Protein AF-A0A1M3QZC8-F1 (afdb_monomer)

Nearest PDB structures (foldseek):
  1i6z-assembly1_A  TM=3.093E-01  e=5.638E+00  Mus musculus

Secondary structure (DSSP, 8-state):
--HHHHHHHHHHHHHHHHHHHHHHHHHHHHHHHHHHHHHHHS--HHHHHHHHHHHHHIIIIIHHHHHHHHHHHTT-S-HHHHHHHHHHH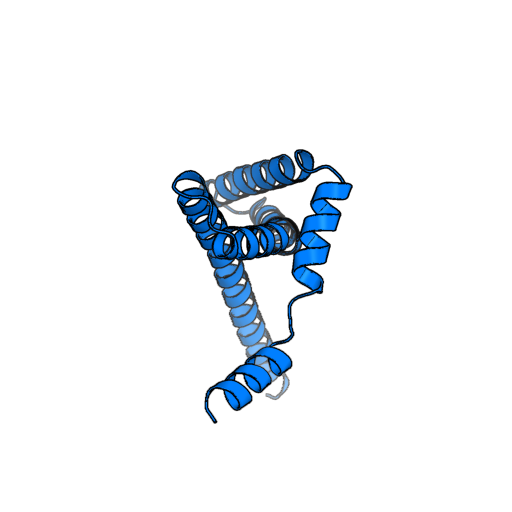HHHHHHHHHS-HHHHHHHHHHHHTSPPHHHHHHHHHHHT-

Foldseek 3Di:
DVVVVVVVVVVVVVVVVLVVLVVLLVVLVVLLVVLVVVCVVDPDPVSVLVNLQSLLCCLPVSLVVLVVVLVVCPPPPPPVVNVVSVVVNVVSVVVVVVDDPVRSVVSVCSNVPDDPPVVVVVVVVVVVD

Sequence (129 aa):
MNEDLALFQFERDFIIQSMVKEAQFEQWLKLTFFLNYELLKKRDTIYQGAFYIKLYELLTEGLKYAKSVLYHLDNSDNIKKREWYNILVNTLNGLLSELTEPEFNYIEYRVSHRPTPSLLVSLCCIILR

Solvent-accessible surface area (backbone atoms only — not comparable to full-atom values): 7040 Å² total; per-residue (Å²): 119,72,62,64,54,51,51,53,50,49,54,53,52,51,52,51,54,52,53,51,53,51,54,50,41,54,48,29,52,54,49,33,54,52,34,49,56,50,45,72,76,46,89,44,73,66,51,50,52,55,28,42,41,30,44,49,48,34,66,46,64,32,42,54,50,44,50,52,54,33,63,68,29,72,85,43,90,53,55,69,62,31,53,53,37,49,52,48,46,52,51,48,52,49,58,56,69,70,46,50,70,69,58,48,51,50,39,50,48,63,53,74,68,51,80,49,72,70,54,53,53,51,48,52,63,58,74,76,105

pLDDT: mean 84.74, std 13.01, range [44.94, 97.06]

Mean predicted aligned error: 8.64 Å

Radius of gyration: 19.2 Å; Cα contacts (8 Å, |Δi|>4): 61; chains: 1; bounding box: 43×42×49 Å

Structure (mmCIF, N/CA/C/O backbone):
data_AF-A0A1M3QZC8-F1
#
_entry.id   AF-A0A1M3QZC8-F1
#
loop_
_atom_site.group_PDB
_atom_site.id
_atom_site.type_symbol
_atom_site.label_atom_id
_atom_site.label_alt_id
_atom_site.label_comp_id
_atom_site.label_asym_id
_atom_site.label_entity_id
_atom_site.label_seq_id
_atom_site.pdbx_PDB_ins_code
_atom_site.Cartn_x
_atom_site.Cartn_y
_atom_site.Cartn_z
_atom_site.occupancy
_atom_site.B_iso_or_equiv
_atom_site.auth_seq_id
_atom_site.auth_comp_id
_atom_site.auth_asym_id
_atom_site.auth_atom_id
_atom_site.pdbx_PDB_model_num
ATOM 1 N N . MET A 1 1 ? 16.156 -23.747 -30.428 1.00 58.41 1 MET A N 1
ATOM 2 C CA . MET A 1 1 ? 14.820 -24.388 -30.498 1.00 58.41 1 MET A CA 1
ATOM 3 C C . MET A 1 1 ? 14.200 -24.680 -29.132 1.00 58.41 1 MET A C 1
ATOM 5 O O . MET A 1 1 ? 13.005 -24.469 -29.014 1.00 58.41 1 MET A O 1
ATOM 9 N N . ASN A 1 2 ? 14.946 -25.134 -28.109 1.00 66.19 2 ASN A N 1
ATOM 10 C CA . ASN A 1 2 ? 14.391 -25.313 -26.750 1.00 66.19 2 ASN A CA 1
ATOM 11 C C . ASN A 1 2 ? 14.550 -24.058 -25.860 1.00 66.19 2 ASN A C 1
ATOM 13 O O . ASN A 1 2 ? 13.689 -23.764 -25.040 1.00 66.19 2 ASN A O 1
ATOM 17 N N . GLU A 1 3 ? 15.620 -23.283 -26.062 1.00 69.81 3 GLU A N 1
ATOM 18 C CA . GLU A 1 3 ? 15.898 -22.051 -25.303 1.00 69.81 3 GLU A CA 1
ATOM 19 C C . GLU A 1 3 ? 14.969 -20.892 -25.695 1.00 69.81 3 GLU A C 1
ATOM 21 O O . GLU A 1 3 ? 14.473 -20.184 -24.824 1.00 69.81 3 GLU A O 1
ATOM 26 N N . ASP A 1 4 ? 14.640 -20.766 -26.984 1.00 75.56 4 ASP A N 1
ATOM 27 C CA . ASP A 1 4 ? 13.732 -19.726 -27.495 1.00 75.56 4 ASP A CA 1
ATOM 28 C C . ASP A 1 4 ? 12.306 -19.880 -26.935 1.00 75.56 4 ASP A C 1
ATOM 30 O O . ASP A 1 4 ? 11.627 -18.900 -26.629 1.00 75.56 4 ASP A O 1
ATOM 34 N N . LEU A 1 5 ? 11.857 -21.129 -26.749 1.00 78.94 5 LEU A N 1
ATOM 35 C CA . LEU A 1 5 ? 10.553 -21.442 -26.163 1.00 78.94 5 LEU A CA 1
ATOM 36 C C . LEU A 1 5 ? 10.526 -21.142 -24.656 1.00 78.94 5 LEU A C 1
ATOM 38 O O . LEU A 1 5 ? 9.520 -20.650 -24.146 1.00 78.94 5 LEU A O 1
ATOM 42 N N . ALA A 1 6 ? 11.627 -21.420 -23.951 1.00 82.06 6 ALA A N 1
ATOM 43 C CA . ALA A 1 6 ? 11.762 -21.143 -22.524 1.00 82.06 6 ALA A CA 1
ATOM 44 C C . 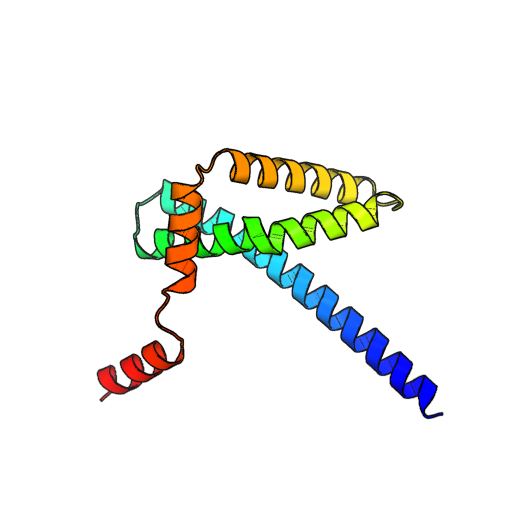ALA A 1 6 ? 11.811 -19.632 -22.237 1.00 82.06 6 ALA A C 1
ATOM 46 O O . ALA A 1 6 ? 11.144 -19.165 -21.314 1.00 82.06 6 ALA A O 1
ATOM 47 N N . LEU A 1 7 ? 12.534 -18.864 -23.060 1.00 82.88 7 LEU A N 1
ATOM 48 C CA . LEU A 1 7 ? 12.585 -17.404 -22.961 1.00 82.88 7 LEU A CA 1
ATOM 49 C C . LEU A 1 7 ? 11.201 -16.781 -23.186 1.00 82.88 7 LEU A C 1
ATOM 51 O O . LEU A 1 7 ? 10.749 -15.977 -22.377 1.00 82.88 7 LEU A O 1
ATOM 55 N N . PHE A 1 8 ? 10.486 -17.222 -24.223 1.00 83.69 8 PHE A N 1
ATOM 56 C CA . PHE A 1 8 ? 9.135 -16.738 -24.511 1.00 83.69 8 PHE A CA 1
ATOM 57 C C . PHE A 1 8 ? 8.136 -17.043 -23.380 1.00 83.69 8 PHE A C 1
ATOM 59 O O . PHE A 1 8 ? 7.298 -16.208 -23.032 1.00 83.69 8 PHE A O 1
ATOM 66 N N . GLN A 1 9 ? 8.216 -18.234 -22.776 1.00 83.88 9 GLN A N 1
ATOM 67 C CA . GLN A 1 9 ? 7.387 -18.579 -21.615 1.00 83.88 9 GLN A CA 1
ATOM 68 C C . GLN A 1 9 ? 7.707 -17.689 -20.412 1.00 83.88 9 GLN A C 1
ATOM 70 O O . GLN A 1 9 ? 6.783 -17.180 -19.779 1.00 83.88 9 GLN A O 1
ATOM 75 N N . PHE A 1 10 ? 8.991 -17.451 -20.139 1.00 87.56 10 PHE A N 1
ATOM 76 C CA . PHE A 1 10 ? 9.430 -16.572 -19.060 1.00 87.56 10 PHE A CA 1
ATOM 77 C C . PHE A 1 10 ? 8.925 -15.133 -19.239 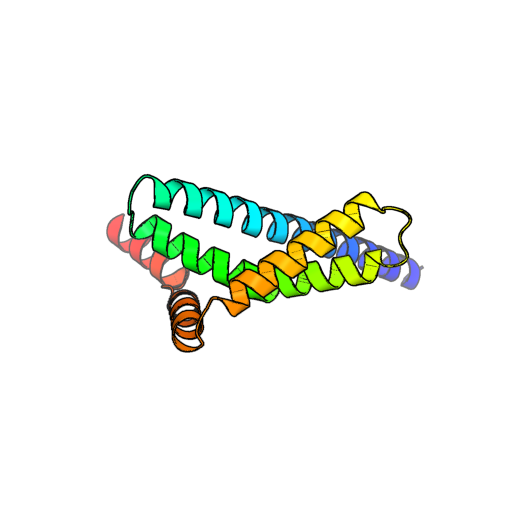1.00 87.56 10 PHE A C 1
ATOM 79 O O . PHE A 1 10 ? 8.354 -14.565 -18.309 1.00 87.56 10 PHE A O 1
ATOM 86 N N . GLU A 1 11 ? 9.080 -14.555 -20.432 1.00 84.62 11 GLU A N 1
ATOM 87 C CA . GLU A 1 11 ? 8.618 -13.195 -20.736 1.00 84.62 11 GLU A CA 1
ATOM 88 C C . GLU A 1 11 ? 7.107 -13.055 -20.544 1.00 84.62 11 GLU A C 1
ATOM 90 O O . GLU A 1 11 ? 6.634 -12.123 -19.888 1.00 84.62 11 GLU A O 1
ATOM 95 N N . ARG A 1 12 ? 6.335 -14.014 -21.065 1.00 87.31 12 ARG A N 1
ATOM 96 C CA . ARG A 1 12 ? 4.880 -14.028 -20.907 1.00 87.31 12 ARG A CA 1
ATOM 97 C C . ARG A 1 12 ? 4.482 -14.126 -19.436 1.00 87.31 12 ARG A C 1
ATOM 99 O O . ARG A 1 12 ? 3.616 -13.375 -18.988 1.00 87.31 12 ARG A O 1
ATOM 106 N N . ASP A 1 13 ? 5.093 -15.036 -18.686 1.00 87.12 13 ASP A N 1
ATOM 107 C CA . ASP A 1 13 ? 4.767 -15.241 -17.277 1.00 87.12 13 ASP A CA 1
ATOM 108 C C . ASP A 1 13 ? 5.129 -14.000 -16.444 1.00 87.12 13 ASP A C 1
ATOM 110 O O . ASP A 1 13 ? 4.357 -13.592 -15.573 1.00 87.12 13 ASP A O 1
ATOM 114 N N . PHE A 1 14 ? 6.239 -13.332 -16.766 1.00 84.88 14 PHE A N 1
ATOM 115 C CA . PHE A 1 14 ? 6.626 -12.059 -16.161 1.00 84.88 14 PHE A CA 1
ATOM 116 C C . PHE A 1 14 ? 5.612 -10.938 -16.442 1.00 84.88 14 PHE A C 1
ATOM 118 O O . PHE A 1 14 ? 5.227 -10.204 -15.523 1.00 84.88 14 PHE A O 1
ATOM 125 N N . ILE A 1 15 ? 5.135 -10.818 -17.686 1.00 82.69 15 ILE A N 1
ATOM 126 C CA . ILE A 1 15 ? 4.105 -9.838 -18.067 1.00 82.69 15 ILE A CA 1
ATOM 127 C C . ILE A 1 15 ? 2.813 -10.102 -17.289 1.00 82.69 15 ILE A C 1
ATOM 129 O O . ILE A 1 15 ? 2.277 -9.185 -16.666 1.00 82.69 15 ILE A O 1
ATOM 133 N N . ILE A 1 16 ? 2.343 -11.354 -17.261 1.00 84.69 16 ILE A N 1
ATOM 134 C CA . ILE A 1 16 ? 1.119 -11.735 -16.541 1.00 84.69 16 ILE A CA 1
ATOM 135 C C . ILE A 1 16 ? 1.250 -11.397 -15.053 1.00 84.69 16 ILE A C 1
ATOM 137 O O . ILE A 1 16 ? 0.360 -10.764 -14.486 1.00 84.69 16 ILE A O 1
ATOM 141 N N . GLN A 1 17 ? 2.365 -11.762 -14.417 1.00 84.81 17 GLN A N 1
ATOM 142 C CA . GLN A 1 17 ? 2.601 -11.444 -13.007 1.00 84.81 17 GLN A CA 1
ATOM 143 C C . GLN A 1 17 ? 2.604 -9.936 -12.744 1.00 84.81 17 GLN A C 1
ATOM 145 O O . GLN A 1 17 ? 2.062 -9.485 -11.734 1.00 84.81 17 GLN A O 1
ATOM 150 N N . SER A 1 18 ? 3.188 -9.151 -13.648 1.00 82.38 18 SER A N 1
ATOM 151 C CA . SER A 1 18 ? 3.228 -7.692 -13.531 1.00 82.38 18 SER A CA 1
ATOM 152 C C . SER A 1 18 ? 1.828 -7.082 -13.633 1.00 82.38 18 SER A C 1
ATOM 154 O O . SER A 1 18 ? 1.462 -6.262 -12.791 1.00 82.38 18 SER A O 1
ATOM 156 N N . MET A 1 19 ? 1.011 -7.550 -14.583 1.00 83.81 19 MET A N 1
ATOM 157 C CA . MET A 1 19 ? -0.386 -7.123 -14.731 1.00 83.81 19 MET A CA 1
ATOM 158 C C . MET A 1 19 ? -1.237 -7.494 -13.512 1.00 83.81 19 MET A C 1
ATOM 160 O O . MET A 1 19 ? -2.048 -6.693 -13.051 1.00 83.81 19 MET A O 1
ATOM 164 N N . VAL A 1 20 ? -1.044 -8.694 -12.956 1.00 89.31 20 VAL A N 1
ATOM 165 C CA . VAL A 1 20 ? -1.759 -9.137 -11.749 1.00 89.31 20 VAL A CA 1
ATOM 166 C C . VAL A 1 20 ? -1.405 -8.256 -10.551 1.00 89.31 20 VAL A C 1
ATOM 168 O O . VAL A 1 20 ? -2.304 -7.846 -9.819 1.00 89.31 20 VAL A O 1
ATOM 171 N N . LYS A 1 21 ? -0.121 -7.922 -10.365 1.00 86.88 21 LYS A N 1
ATOM 172 C CA . LYS A 1 21 ? 0.325 -7.024 -9.287 1.00 86.88 21 LYS A CA 1
ATOM 173 C C . LYS A 1 21 ? -0.263 -5.620 -9.428 1.00 86.88 21 LYS A C 1
ATOM 175 O O . LYS A 1 21 ? -0.721 -5.060 -8.436 1.00 86.88 21 LYS A O 1
ATOM 180 N N . GLU A 1 22 ? -0.294 -5.077 -10.645 1.00 89.62 22 GLU A N 1
ATOM 181 C CA . GLU A 1 22 ? -0.912 -3.774 -10.925 1.00 89.62 22 GLU A CA 1
ATOM 182 C C . GLU A 1 22 ? -2.411 -3.787 -10.593 1.00 89.62 22 GLU A C 1
ATOM 184 O O . GLU A 1 22 ? -2.883 -2.954 -9.818 1.00 89.62 22 GLU A O 1
ATOM 189 N N . ALA A 1 23 ? -3.147 -4.789 -11.081 1.00 90.94 23 ALA A N 1
ATOM 190 C CA . ALA A 1 23 ? -4.577 -4.931 -10.810 1.00 90.94 23 ALA A CA 1
ATOM 191 C C . ALA A 1 23 ? -4.878 -5.103 -9.311 1.00 90.94 23 ALA A C 1
ATOM 193 O O . ALA A 1 23 ? -5.820 -4.503 -8.788 1.00 90.94 23 ALA A O 1
ATOM 194 N N . GLN A 1 24 ? -4.066 -5.893 -8.605 1.00 90.69 24 GLN A N 1
ATOM 195 C CA . GLN A 1 24 ? -4.196 -6.096 -7.165 1.00 90.69 24 GLN A CA 1
ATOM 196 C C . GLN A 1 24 ? -3.965 -4.792 -6.391 1.00 90.69 24 GLN A C 1
ATOM 198 O O . GLN A 1 24 ? -4.755 -4.450 -5.508 1.00 90.69 24 GLN A O 1
ATOM 203 N N . PHE A 1 25 ? -2.930 -4.032 -6.754 1.00 91.75 25 PHE A N 1
ATOM 204 C CA . PHE A 1 25 ? -2.642 -2.734 -6.154 1.00 91.75 25 PHE A CA 1
ATOM 205 C C . PHE A 1 25 ? -3.781 -1.730 -6.365 1.00 91.75 25 PHE A C 1
ATOM 207 O O . PHE A 1 25 ? -4.241 -1.093 -5.412 1.00 91.75 25 PHE A O 1
ATOM 214 N N . GLU A 1 26 ? -4.293 -1.623 -7.592 1.00 91.88 26 GLU A N 1
ATOM 215 C CA . GLU A 1 26 ? -5.446 -0.770 -7.878 1.00 91.88 26 GLU A CA 1
ATOM 216 C C . GLU A 1 26 ? -6.678 -1.171 -7.065 1.00 91.88 26 GLU A C 1
ATOM 218 O O . GLU A 1 26 ? -7.423 -0.311 -6.588 1.00 91.88 26 GLU A O 1
ATOM 223 N N . GLN A 1 27 ? -6.910 -2.475 -6.905 1.00 92.94 27 GLN A N 1
ATOM 224 C CA . GLN A 1 27 ? -8.027 -2.979 -6.120 1.00 92.94 27 GLN A CA 1
ATOM 225 C C . GLN A 1 27 ? -7.884 -2.599 -4.643 1.00 92.94 27 GLN A C 1
ATOM 227 O O . GLN A 1 27 ? -8.869 -2.183 -4.030 1.00 92.94 27 GLN A O 1
ATOM 232 N N . TRP A 1 28 ? -6.680 -2.685 -4.071 1.00 93.44 28 TRP A N 1
ATOM 233 C CA . TRP A 1 28 ? -6.419 -2.241 -2.700 1.00 93.44 28 TRP A CA 1
ATOM 234 C C . TRP A 1 28 ? -6.705 -0.754 -2.507 1.00 93.44 28 TRP A C 1
ATOM 236 O O . TRP A 1 28 ? -7.391 -0.396 -1.547 1.00 93.44 28 TRP A O 1
ATOM 246 N N . LEU A 1 29 ? -6.266 0.099 -3.437 1.00 93.81 29 LEU A N 1
ATOM 247 C CA . LEU A 1 29 ? -6.567 1.533 -3.406 1.00 93.81 29 LEU A CA 1
ATOM 248 C C . LEU A 1 29 ? -8.075 1.789 -3.453 1.00 93.81 29 LEU A C 1
ATOM 250 O O . LEU A 1 29 ? -8.626 2.426 -2.554 1.00 93.81 29 LEU A O 1
ATOM 254 N N . LYS A 1 30 ? -8.754 1.254 -4.474 1.00 93.62 30 LYS A N 1
ATOM 255 C CA . LYS A 1 30 ? -10.196 1.455 -4.691 1.00 93.62 30 LYS A CA 1
ATOM 256 C C . LYS A 1 30 ? -11.013 0.996 -3.482 1.00 93.62 30 LYS A C 1
ATOM 258 O O . LYS A 1 30 ? -11.881 1.733 -3.018 1.00 93.62 30 LYS A O 1
ATOM 263 N N . LEU A 1 31 ? -10.717 -0.191 -2.947 1.00 93.50 31 LEU A N 1
ATOM 264 C CA . LEU A 1 31 ? -11.422 -0.730 -1.783 1.00 93.50 31 LEU A CA 1
ATOM 265 C C . LEU A 1 31 ? -11.151 0.081 -0.518 1.00 93.50 31 LEU A C 1
ATOM 267 O O . LEU A 1 31 ? -12.090 0.341 0.226 1.00 93.50 31 LEU A O 1
ATOM 271 N N . THR A 1 32 ? -9.910 0.512 -0.283 1.00 93.44 32 THR A N 1
ATOM 272 C CA . THR A 1 32 ? -9.575 1.341 0.887 1.00 93.44 32 THR A CA 1
ATOM 273 C C . THR A 1 32 ? -10.367 2.64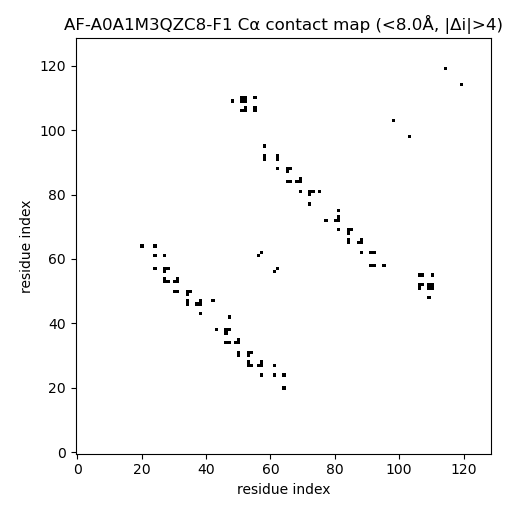7 0.871 1.00 93.44 32 THR A C 1
ATOM 275 O O . THR A 1 32 ? -10.996 2.990 1.872 1.00 93.44 32 THR A O 1
ATOM 278 N N . PHE A 1 33 ? -10.425 3.339 -0.273 1.00 91.38 33 PHE A N 1
ATOM 279 C CA . PHE A 1 33 ? -11.209 4.571 -0.403 1.00 91.38 33 PHE A CA 1
ATOM 280 C C . PHE A 1 33 ? -12.713 4.338 -0.258 1.00 91.38 33 PHE A C 1
ATOM 282 O O . PHE A 1 33 ? -13.378 5.086 0.459 1.00 91.38 33 PHE A O 1
ATOM 289 N N . PHE A 1 34 ? -13.245 3.299 -0.905 1.00 93.25 34 PHE A N 1
ATOM 290 C CA . PHE A 1 34 ? -14.660 2.950 -0.805 1.00 93.25 34 PHE A CA 1
ATOM 291 C C . PHE A 1 34 ? -15.066 2.648 0.642 1.00 93.25 34 PHE A C 1
ATOM 293 O O . PHE A 1 34 ? -16.026 3.221 1.151 1.00 93.25 34 PHE A O 1
ATOM 300 N N . LEU A 1 35 ? -14.304 1.795 1.328 1.00 93.31 35 LEU A N 1
ATOM 301 C CA . LEU A 1 35 ? -14.585 1.405 2.707 1.00 93.31 35 LEU A CA 1
ATOM 302 C C . LEU A 1 35 ? -14.458 2.593 3.664 1.00 93.31 35 LEU A C 1
ATOM 304 O O . LEU A 1 35 ? -15.314 2.757 4.529 1.00 93.31 35 LEU A O 1
ATOM 308 N N . ASN A 1 36 ? -13.452 3.454 3.480 1.00 91.31 36 ASN A N 1
ATOM 309 C CA . ASN A 1 36 ? -13.326 4.685 4.260 1.00 91.31 36 ASN A CA 1
ATOM 310 C C . ASN A 1 36 ? -14.559 5.586 4.094 1.00 91.31 36 ASN A C 1
ATOM 312 O O . ASN A 1 36 ? -15.126 6.061 5.074 1.00 91.31 36 ASN A O 1
ATOM 316 N N . TYR A 1 37 ? -15.006 5.786 2.853 1.00 92.62 37 TYR A N 1
ATOM 317 C CA . TYR A 1 37 ? -16.179 6.602 2.555 1.00 92.62 37 TYR A CA 1
ATOM 318 C C . TYR A 1 37 ? -17.461 6.044 3.189 1.00 92.62 37 TYR A C 1
ATOM 320 O O . TYR A 1 37 ? -18.232 6.797 3.783 1.00 92.62 37 TYR A O 1
ATOM 328 N N . GLU A 1 38 ? -17.679 4.730 3.120 1.00 91.75 38 GLU A N 1
ATOM 329 C CA . GLU A 1 38 ? -18.840 4.100 3.755 1.00 91.75 38 GLU A CA 1
ATOM 330 C C . GLU A 1 38 ? -18.780 4.185 5.290 1.00 91.75 38 GLU A C 1
ATOM 332 O O . GLU A 1 38 ? -19.793 4.478 5.929 1.00 91.75 38 GLU A O 1
ATOM 337 N N . LEU A 1 39 ? -17.592 4.039 5.887 1.00 91.75 39 LEU A N 1
ATOM 338 C CA . LEU A 1 39 ? -17.395 4.172 7.335 1.00 91.75 39 LEU A CA 1
ATOM 339 C C . LEU A 1 39 ? -17.627 5.594 7.857 1.00 91.75 39 LEU A C 1
ATOM 341 O O . LEU A 1 39 ? -18.081 5.755 8.993 1.00 91.75 39 LEU A O 1
ATOM 345 N N . LEU A 1 40 ? -17.361 6.617 7.037 1.00 91.06 40 LEU A N 1
ATOM 346 C CA . LEU A 1 40 ? -17.689 8.008 7.362 1.00 91.06 40 LEU A CA 1
ATOM 347 C C . LEU A 1 40 ? -19.203 8.248 7.419 1.00 91.06 40 LEU A C 1
ATOM 349 O O . LEU A 1 40 ? -19.660 9.061 8.219 1.00 91.06 40 LEU A O 1
ATOM 353 N N . LYS A 1 41 ? -19.991 7.542 6.597 1.00 90.12 41 LYS A N 1
ATOM 354 C CA . LYS A 1 41 ? -21.459 7.651 6.617 1.00 90.12 41 LYS A CA 1
ATOM 355 C C . LYS A 1 41 ? -22.069 6.926 7.805 1.00 90.12 41 LYS A C 1
ATOM 357 O O . LYS A 1 41 ? -22.984 7.436 8.447 1.00 90.12 41 LYS A O 1
ATOM 362 N N . LYS A 1 42 ? -21.614 5.697 8.049 1.00 87.56 42 LYS A N 1
ATOM 363 C CA . LYS A 1 42 ? -22.168 4.822 9.076 1.00 87.56 42 LYS A CA 1
ATOM 364 C C . LYS A 1 42 ? -21.073 3.922 9.619 1.00 87.56 42 LYS A C 1
ATOM 366 O O . LYS A 1 42 ? -20.396 3.222 8.873 1.00 87.56 42 LYS A O 1
ATOM 371 N N . ARG A 1 43 ? -20.963 3.869 10.947 1.00 78.94 43 ARG A N 1
ATOM 372 C CA . ARG A 1 43 ? -20.118 2.869 11.599 1.00 78.94 43 ARG A CA 1
ATOM 373 C C . ARG A 1 43 ? -20.724 1.483 11.395 1.00 78.94 43 ARG A C 1
ATOM 375 O O . ARG A 1 43 ? -21.799 1.192 11.914 1.00 78.94 43 ARG A O 1
ATOM 382 N N . ASP A 1 44 ? -20.004 0.653 10.655 1.00 88.69 44 ASP A N 1
ATOM 383 C CA . ASP A 1 44 ? -20.307 -0.753 10.424 1.00 88.69 44 ASP A CA 1
ATOM 384 C C . ASP A 1 44 ? -19.054 -1.581 10.740 1.00 88.69 44 ASP A C 1
ATOM 386 O O . ASP A 1 44 ? -17.969 -1.330 10.211 1.00 88.69 44 ASP A O 1
ATOM 390 N N . THR A 1 45 ? -19.182 -2.544 11.652 1.00 82.38 45 THR A N 1
ATOM 391 C CA . THR A 1 45 ? -18.047 -3.327 12.162 1.00 82.38 45 THR A CA 1
ATOM 392 C C . THR A 1 45 ? -17.470 -4.282 11.118 1.00 82.38 45 THR A C 1
ATOM 394 O O . THR A 1 45 ? -16.273 -4.581 11.164 1.00 82.38 45 THR A O 1
ATOM 397 N N . ILE A 1 46 ? -18.282 -4.728 10.155 1.00 83.12 46 ILE A N 1
ATOM 398 C CA . ILE A 1 46 ? -17.842 -5.570 9.039 1.00 83.12 46 ILE A CA 1
ATOM 399 C C . ILE A 1 46 ? -16.997 -4.722 8.092 1.00 83.12 46 ILE A C 1
ATOM 401 O O . ILE A 1 46 ? -15.879 -5.113 7.744 1.00 83.12 46 ILE A O 1
ATOM 405 N N . TYR A 1 47 ? -17.483 -3.533 7.730 1.00 86.19 47 TYR A N 1
ATOM 406 C CA . TYR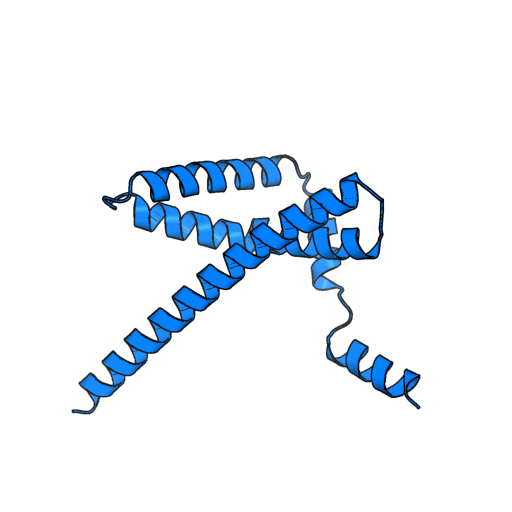 A 1 47 ? -16.736 -2.623 6.855 1.00 86.19 47 TYR A CA 1
ATOM 407 C C . TYR A 1 47 ? -15.457 -2.130 7.521 1.00 86.19 47 TYR A C 1
ATOM 409 O O . TYR A 1 47 ? -14.429 -2.022 6.859 1.00 86.19 47 TYR A O 1
ATOM 417 N N . GLN A 1 48 ? -15.479 -1.923 8.837 1.00 86.94 48 GLN A N 1
ATOM 418 C CA . GLN A 1 48 ? -14.296 -1.546 9.603 1.00 86.94 48 GLN A CA 1
ATOM 419 C C . GLN A 1 48 ? -13.238 -2.657 9.580 1.00 86.94 48 GLN A C 1
ATOM 421 O O . GLN A 1 48 ? -12.057 -2.387 9.374 1.00 86.94 48 GLN A O 1
ATOM 426 N N . GLY A 1 49 ? -13.655 -3.917 9.735 1.00 86.56 49 GLY A N 1
ATOM 427 C CA . GLY A 1 49 ? -12.756 -5.063 9.607 1.00 86.56 49 GLY A CA 1
ATOM 428 C C . GLY A 1 49 ? -12.132 -5.156 8.213 1.00 86.56 49 GLY A C 1
ATOM 429 O O . GLY A 1 49 ? -10.913 -5.279 8.091 1.00 86.56 49 GLY A O 1
ATOM 430 N N . ALA A 1 50 ? -12.951 -5.043 7.165 1.00 88.81 50 ALA A N 1
ATOM 431 C CA . ALA A 1 50 ? -12.476 -5.040 5.783 1.00 88.81 50 ALA A CA 1
ATOM 432 C C . ALA A 1 50 ? -11.545 -3.851 5.487 1.00 88.81 50 ALA A C 1
ATOM 434 O O . ALA A 1 50 ? -10.569 -4.005 4.755 1.00 88.81 50 ALA A O 1
ATOM 435 N N . PHE A 1 51 ? -11.818 -2.684 6.074 1.00 91.31 51 PHE A N 1
ATOM 436 C CA . PHE A 1 51 ? -11.008 -1.483 5.905 1.00 91.31 51 PHE A CA 1
ATOM 437 C C . PHE A 1 51 ? -9.605 -1.678 6.469 1.00 91.31 51 PHE A C 1
ATOM 439 O O . PHE A 1 51 ? -8.642 -1.498 5.733 1.00 91.31 51 PHE A O 1
ATOM 446 N N . TYR A 1 52 ? -9.477 -2.119 7.726 1.00 90.06 52 TYR A N 1
ATOM 447 C CA . TYR A 1 52 ? -8.164 -2.358 8.337 1.00 90.06 52 TYR A CA 1
ATOM 448 C C . TYR A 1 52 ? -7.336 -3.372 7.552 1.00 90.06 52 TYR A C 1
ATOM 450 O O . TYR A 1 52 ? -6.136 -3.192 7.369 1.00 90.06 52 TYR A O 1
ATOM 458 N N . ILE A 1 53 ? -7.994 -4.398 7.019 1.00 90.12 53 ILE A N 1
ATOM 459 C CA . ILE A 1 53 ? -7.372 -5.381 6.140 1.00 90.12 53 ILE A CA 1
ATOM 460 C C . ILE A 1 53 ? -6.782 -4.725 4.889 1.00 90.12 53 ILE A C 1
ATOM 462 O O . ILE A 1 53 ? -5.610 -4.929 4.577 1.00 90.12 53 ILE A O 1
ATOM 466 N N . LYS A 1 54 ? -7.596 -3.958 4.157 1.00 92.44 54 LYS A N 1
ATOM 467 C CA . LYS A 1 54 ? -7.165 -3.357 2.891 1.00 92.44 54 LYS A CA 1
ATOM 468 C C . LYS A 1 54 ? -6.146 -2.251 3.115 1.00 92.44 54 LYS A C 1
ATOM 470 O O . LYS A 1 54 ? -5.203 -2.152 2.338 1.00 92.44 54 LYS A O 1
ATOM 475 N N . LEU A 1 55 ? -6.277 -1.515 4.214 1.00 93.25 55 LEU A N 1
ATOM 476 C CA . LEU A 1 55 ? -5.302 -0.530 4.648 1.00 93.25 55 LEU A CA 1
ATOM 477 C C . LEU A 1 55 ? -3.947 -1.181 4.947 1.00 93.25 55 LEU A C 1
ATOM 479 O O . LEU A 1 55 ? -2.937 -0.700 4.451 1.00 93.25 55 LEU A O 1
ATOM 483 N N . TYR A 1 56 ? -3.910 -2.297 5.683 1.00 93.25 56 TYR A N 1
ATOM 484 C CA . TYR A 1 56 ? -2.662 -3.020 5.945 1.00 93.25 56 TYR A CA 1
ATOM 485 C C . TYR A 1 56 ? -2.000 -3.505 4.653 1.00 93.25 56 TYR A C 1
ATOM 487 O O . TYR A 1 56 ? -0.820 -3.247 4.431 1.00 93.25 56 TYR A O 1
ATOM 495 N N . GLU A 1 57 ? -2.763 -4.172 3.781 1.00 93.56 57 GLU A N 1
ATOM 496 C CA . GLU A 1 57 ? -2.275 -4.669 2.485 1.00 93.56 57 GLU A CA 1
ATOM 497 C C . GLU A 1 57 ? -1.725 -3.515 1.620 1.00 93.56 57 GLU A C 1
ATOM 499 O O . GLU A 1 57 ? -0.666 -3.643 1.003 1.00 93.56 57 GLU A O 1
ATOM 504 N N . LEU A 1 58 ? -2.395 -2.357 1.634 1.00 94.94 58 LEU A N 1
ATOM 505 C CA . LEU A 1 58 ? -1.975 -1.157 0.914 1.00 94.94 58 LEU A CA 1
ATOM 506 C C . LEU A 1 58 ? -0.710 -0.516 1.505 1.00 94.94 58 LEU A C 1
ATOM 508 O O . LEU A 1 58 ? 0.187 -0.150 0.749 1.00 94.94 58 LEU A O 1
ATOM 512 N N . LEU A 1 59 ? -0.620 -0.377 2.831 1.00 94.75 59 LEU A N 1
ATOM 513 C 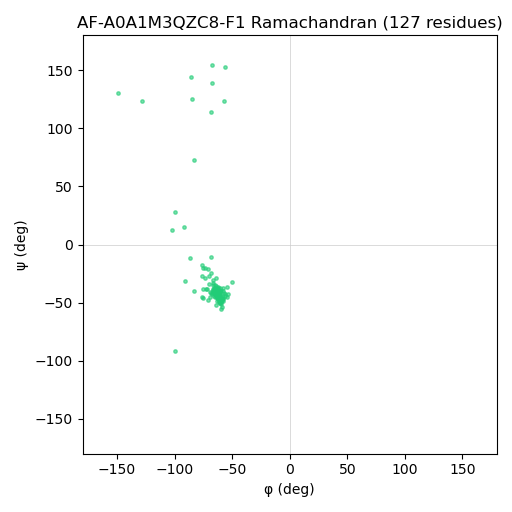CA . LEU A 1 59 ? 0.513 0.265 3.512 1.00 94.75 59 LEU A CA 1
ATOM 514 C C . LEU A 1 59 ? 1.766 -0.623 3.577 1.00 94.75 59 LEU A C 1
ATOM 516 O O . LEU A 1 59 ? 2.864 -0.111 3.786 1.00 94.75 59 LEU A O 1
ATOM 520 N N . THR A 1 60 ? 1.621 -1.933 3.372 1.00 93.75 60 THR A N 1
ATOM 521 C CA . THR A 1 60 ? 2.734 -2.890 3.336 1.00 93.75 60 THR A CA 1
ATOM 522 C C . THR A 1 60 ? 3.131 -3.220 1.897 1.00 93.75 60 THR A C 1
ATOM 524 O O . THR A 1 60 ? 3.953 -2.527 1.294 1.00 93.75 60 THR A O 1
ATOM 527 N N . GLU A 1 61 ? 2.549 -4.266 1.319 1.00 93.56 61 GLU A N 1
ATOM 528 C CA . GLU A 1 61 ? 2.889 -4.764 -0.014 1.00 93.56 61 GLU A CA 1
ATOM 529 C C . GLU A 1 61 ? 2.532 -3.760 -1.117 1.00 93.56 61 GLU A C 1
ATOM 531 O O . GLU A 1 61 ? 3.311 -3.567 -2.053 1.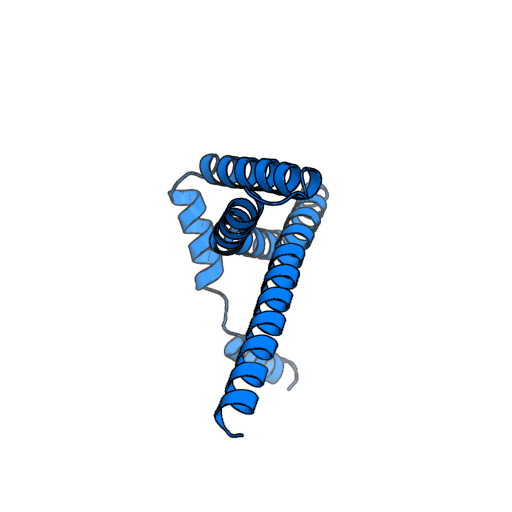00 93.56 61 GLU A O 1
ATOM 536 N N . GLY A 1 62 ? 1.411 -3.044 -0.981 1.00 93.44 62 GLY A N 1
ATOM 537 C CA . GLY A 1 62 ? 1.021 -1.997 -1.926 1.00 93.44 62 GLY A CA 1
ATOM 538 C C . GLY A 1 62 ? 2.029 -0.848 -1.990 1.00 93.44 62 GLY A C 1
ATOM 539 O O . GLY A 1 62 ? 2.426 -0.426 -3.076 1.00 93.44 62 GLY A O 1
ATOM 540 N N . LEU A 1 63 ? 2.508 -0.377 -0.840 1.00 95.38 63 LEU A N 1
ATOM 541 C CA . LEU A 1 63 ? 3.511 0.681 -0.758 1.00 95.38 63 LEU A CA 1
ATOM 542 C C . LEU A 1 63 ? 4.862 0.230 -1.324 1.00 95.38 63 LEU A C 1
ATOM 544 O O . LEU A 1 63 ? 5.514 1.002 -2.031 1.00 95.38 63 LEU A O 1
ATOM 548 N N . LYS A 1 64 ? 5.280 -1.018 -1.067 1.00 95.31 64 LYS A N 1
ATOM 549 C CA . LYS A 1 64 ? 6.486 -1.599 -1.687 1.00 95.31 64 LYS A CA 1
ATOM 550 C C . LYS A 1 64 ? 6.367 -1.621 -3.211 1.00 95.31 64 LYS A C 1
ATOM 552 O O . LYS A 1 64 ? 7.289 -1.182 -3.899 1.00 95.31 64 LYS A O 1
ATOM 557 N N . TYR A 1 65 ? 5.225 -2.072 -3.734 1.00 94.69 65 TYR A N 1
ATOM 558 C CA . TYR A 1 65 ? 4.948 -2.057 -5.169 1.00 94.69 65 TYR A CA 1
ATOM 559 C C . TYR A 1 65 ? 4.989 -0.631 -5.737 1.00 94.69 65 TYR A C 1
ATOM 561 O O . TYR A 1 65 ? 5.703 -0.383 -6.706 1.00 94.69 65 TYR A O 1
ATOM 569 N N . ALA A 1 66 ? 4.310 0.331 -5.105 1.00 94.94 66 ALA A N 1
ATOM 570 C CA . ALA A 1 66 ? 4.282 1.720 -5.563 1.00 94.94 66 ALA A CA 1
ATOM 571 C C . ALA A 1 66 ? 5.677 2.365 -5.598 1.00 94.94 66 ALA A C 1
ATOM 573 O O . ALA A 1 66 ? 6.008 3.056 -6.561 1.00 94.94 66 ALA A O 1
ATOM 574 N N . LYS A 1 67 ? 6.517 2.094 -4.588 1.00 96.06 67 LYS A N 1
ATOM 575 C CA . LYS A 1 67 ? 7.924 2.530 -4.555 1.00 96.06 67 LYS A CA 1
ATOM 576 C C . LYS A 1 67 ? 8.737 1.922 -5.699 1.00 96.06 67 LYS A C 1
ATOM 578 O O . LYS A 1 67 ? 9.505 2.634 -6.336 1.00 96.06 67 LYS A O 1
ATOM 583 N N . SER A 1 68 ? 8.545 0.634 -5.990 1.00 94.19 68 SER A N 1
ATOM 584 C CA . SER A 1 68 ? 9.202 -0.030 -7.123 1.00 94.19 68 SER A CA 1
ATOM 585 C C . SER A 1 68 ? 8.769 0.568 -8.462 1.00 94.19 68 SER A C 1
ATOM 587 O O . SER A 1 68 ? 9.623 0.862 -9.296 1.00 94.19 68 SER A O 1
ATOM 589 N N . VAL A 1 69 ? 7.472 0.821 -8.662 1.00 92.31 69 VAL A N 1
ATOM 590 C CA . VAL A 1 69 ? 6.985 1.469 -9.889 1.00 92.31 69 VAL A CA 1
ATOM 591 C C . VAL A 1 69 ? 7.563 2.875 -10.032 1.00 92.31 69 VAL A C 1
ATOM 593 O O . VAL A 1 69 ? 8.041 3.216 -11.109 1.00 92.31 69 VAL A O 1
ATOM 596 N N . LEU A 1 70 ? 7.577 3.670 -8.957 1.00 94.62 70 LEU A N 1
ATOM 597 C CA . LEU A 1 70 ? 8.171 5.007 -8.971 1.00 94.62 70 LEU A CA 1
ATOM 598 C C . LEU A 1 70 ? 9.655 4.966 -9.362 1.00 94.62 70 LEU A C 1
ATOM 600 O O . LEU A 1 70 ? 10.056 5.699 -10.259 1.00 94.62 70 LEU A O 1
ATOM 604 N N . TYR A 1 71 ? 10.429 4.052 -8.772 1.00 94.06 71 TYR A N 1
ATOM 605 C CA . TYR A 1 71 ? 11.841 3.845 -9.110 1.00 94.06 71 TYR A CA 1
ATOM 606 C C . TYR A 1 71 ? 12.049 3.537 -10.602 1.00 94.06 71 TYR A C 1
ATOM 608 O O . TYR A 1 71 ? 12.936 4.095 -11.243 1.00 94.06 71 TYR A O 1
ATOM 616 N N . HIS A 1 72 ? 11.200 2.694 -11.197 1.00 90.62 72 HIS A N 1
ATOM 617 C CA . HIS A 1 72 ? 11.271 2.407 -12.634 1.00 90.62 72 HIS A CA 1
ATOM 618 C C . HIS A 1 72 ? 10.821 3.583 -13.517 1.00 90.62 72 HIS A C 1
ATOM 620 O O . HIS A 1 72 ? 11.187 3.643 -14.691 1.00 90.62 72 HIS A O 1
ATOM 626 N N . LEU A 1 73 ? 10.049 4.525 -12.971 1.00 91.94 73 LEU A N 1
ATOM 627 C CA . LEU A 1 73 ? 9.594 5.726 -13.670 1.00 91.94 73 LEU A CA 1
ATOM 628 C C . LEU A 1 73 ? 10.584 6.897 -13.591 1.00 91.94 73 LEU A C 1
ATOM 630 O O . LEU A 1 73 ? 10.413 7.848 -14.356 1.00 91.94 73 LEU A O 1
ATOM 634 N N . ASP A 1 74 ? 11.615 6.850 -12.739 1.00 85.44 74 ASP A N 1
ATOM 635 C CA . ASP A 1 74 ? 12.578 7.955 -12.573 1.00 85.44 74 ASP A CA 1
ATOM 636 C C . ASP A 1 74 ? 13.226 8.372 -13.901 1.00 85.44 74 ASP A C 1
ATOM 638 O O . ASP A 1 74 ? 13.346 9.564 -14.180 1.00 85.44 74 ASP A O 1
ATOM 642 N N . ASN A 1 75 ? 13.503 7.404 -14.780 1.00 84.31 75 ASN A N 1
ATOM 643 C CA . ASN A 1 75 ? 14.064 7.635 -16.116 1.00 84.31 75 ASN A CA 1
ATOM 644 C C . ASN A 1 75 ? 13.024 7.548 -17.250 1.00 84.31 75 ASN A C 1
ATOM 646 O O . ASN A 1 75 ? 13.391 7.448 -18.417 1.00 84.31 75 ASN A O 1
ATOM 650 N N . SER A 1 76 ? 11.728 7.532 -16.929 1.00 86.88 76 SER A N 1
ATOM 651 C CA . SER A 1 76 ? 10.659 7.455 -17.927 1.00 86.88 76 SER A CA 1
ATOM 652 C C . SER A 1 76 ? 10.279 8.837 -18.461 1.00 86.88 76 SER A C 1
ATOM 654 O O . SER A 1 76 ? 10.174 9.808 -17.706 1.00 86.88 76 SER A O 1
ATOM 656 N N . ASP A 1 77 ? 9.945 8.894 -19.752 1.00 89.81 77 ASP A N 1
ATOM 657 C CA . ASP A 1 77 ? 9.345 10.071 -20.393 1.00 89.81 77 ASP A CA 1
ATOM 658 C C . ASP A 1 77 ? 7.908 10.346 -19.907 1.00 89.81 77 ASP A C 1
ATOM 660 O O . ASP A 1 77 ? 7.334 11.406 -20.168 1.00 89.81 77 ASP A O 1
ATOM 664 N N . ASN A 1 78 ? 7.296 9.412 -19.168 1.00 91.88 78 ASN A N 1
ATOM 665 C CA . ASN A 1 78 ? 5.946 9.569 -18.639 1.00 91.88 78 ASN A CA 1
ATOM 666 C C . ASN A 1 78 ? 5.932 10.373 -17.327 1.00 91.88 78 ASN A C 1
ATOM 668 O O . ASN A 1 78 ? 5.681 9.845 -16.239 1.00 91.88 78 ASN A O 1
ATOM 672 N N . ILE A 1 79 ? 6.165 11.682 -17.456 1.00 92.81 79 ILE A N 1
ATOM 673 C CA . ILE A 1 79 ? 6.226 12.641 -16.342 1.00 92.81 79 ILE A CA 1
ATOM 674 C C . ILE A 1 79 ? 4.958 12.577 -15.480 1.00 92.81 79 ILE A C 1
ATOM 676 O O . ILE A 1 79 ? 5.051 12.488 -14.259 1.00 92.81 79 ILE A O 1
ATOM 680 N N . LYS A 1 80 ? 3.773 12.536 -16.105 1.00 93.75 80 LYS A N 1
ATOM 681 C CA . LYS A 1 80 ? 2.486 12.502 -15.389 1.00 93.75 80 LYS A CA 1
ATOM 682 C C . LYS A 1 80 ? 2.343 11.260 -14.510 1.00 93.75 80 LYS A C 1
ATOM 684 O O . LYS A 1 80 ? 1.905 11.366 -13.367 1.00 93.75 80 LYS A O 1
ATOM 689 N N . LYS A 1 81 ? 2.707 10.077 -15.027 1.00 91.56 81 LYS A N 1
ATOM 690 C CA . LYS A 1 81 ? 2.642 8.831 -14.246 1.00 91.56 81 LYS A CA 1
ATOM 691 C C . LYS A 1 81 ? 3.644 8.872 -13.092 1.00 91.56 81 LYS A C 1
ATOM 693 O O . LYS A 1 81 ? 3.286 8.489 -11.981 1.00 91.56 81 LYS A O 1
ATOM 698 N N . ARG A 1 82 ? 4.856 9.390 -13.324 1.00 94.31 82 ARG A N 1
ATOM 699 C CA . ARG A 1 82 ? 5.868 9.573 -12.271 1.00 94.31 82 ARG A CA 1
ATOM 700 C C . ARG A 1 82 ? 5.376 10.502 -11.162 1.00 94.31 82 ARG A C 1
ATOM 702 O O . ARG A 1 82 ? 5.438 10.130 -9.996 1.00 94.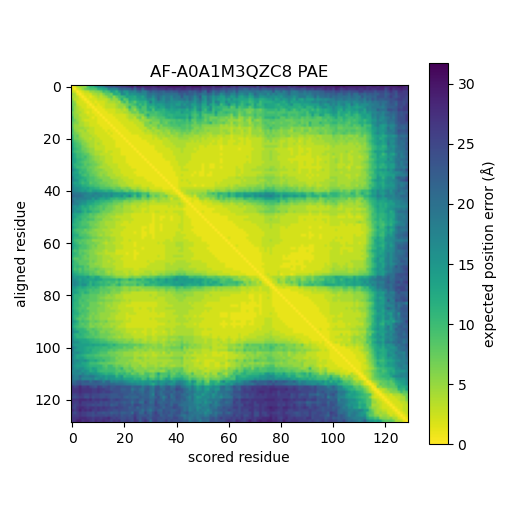31 82 ARG A O 1
ATOM 709 N N . GLU A 1 83 ? 4.853 11.677 -11.508 1.00 95.06 83 GLU A N 1
ATOM 710 C CA . GLU A 1 83 ? 4.311 12.639 -10.538 1.00 95.06 83 GLU A CA 1
ATOM 711 C C . GLU A 1 83 ? 3.177 12.034 -9.709 1.00 95.06 83 GLU A C 1
ATOM 713 O O . GLU A 1 83 ? 3.171 12.160 -8.485 1.00 95.06 83 GLU A O 1
ATOM 718 N N . TRP A 1 84 ? 2.258 11.317 -10.360 1.00 94.94 84 TRP A N 1
ATOM 719 C CA . TRP A 1 84 ? 1.166 10.635 -9.674 1.00 94.94 84 TRP A CA 1
ATOM 720 C C . TRP A 1 84 ? 1.676 9.597 -8.663 1.00 94.94 84 TRP A C 1
ATOM 722 O O . TRP A 1 84 ? 1.248 9.611 -7.508 1.00 94.94 84 TRP A O 1
ATOM 732 N N . TYR A 1 85 ? 2.634 8.745 -9.051 1.00 95.12 85 TYR A N 1
ATOM 733 C CA . TYR A 1 85 ? 3.233 7.765 -8.135 1.00 95.12 85 TYR A CA 1
ATOM 734 C C . TYR A 1 85 ? 4.042 8.424 -7.015 1.00 95.12 85 TYR A C 1
ATOM 736 O O . TYR A 1 85 ? 4.015 7.936 -5.888 1.00 95.12 85 TYR A O 1
ATOM 744 N N . ASN A 1 86 ? 4.722 9.539 -7.287 1.00 95.88 86 ASN A N 1
ATOM 745 C CA . ASN A 1 86 ? 5.446 10.289 -6.266 1.00 95.88 86 ASN A CA 1
ATOM 746 C C . ASN A 1 86 ? 4.492 10.837 -5.194 1.00 95.88 86 ASN A C 1
ATOM 748 O O . ASN A 1 86 ? 4.712 10.627 -4.002 1.00 95.88 86 ASN A O 1
ATOM 752 N N . ILE A 1 87 ? 3.393 11.478 -5.609 1.00 96.44 87 ILE A N 1
ATOM 753 C CA . ILE A 1 87 ? 2.348 11.948 -4.687 1.00 96.44 87 ILE A CA 1
ATOM 754 C C . ILE A 1 87 ? 1.804 10.768 -3.880 1.00 96.44 87 ILE A C 1
ATOM 756 O O . ILE A 1 87 ? 1.763 10.833 -2.654 1.00 96.44 87 ILE A O 1
ATOM 760 N N . LEU A 1 88 ? 1.458 9.669 -4.551 1.00 94.88 88 LEU A N 1
ATOM 761 C CA . LEU A 1 88 ? 0.889 8.490 -3.912 1.00 94.88 88 LEU A CA 1
ATOM 762 C C . LEU A 1 88 ? 1.817 7.87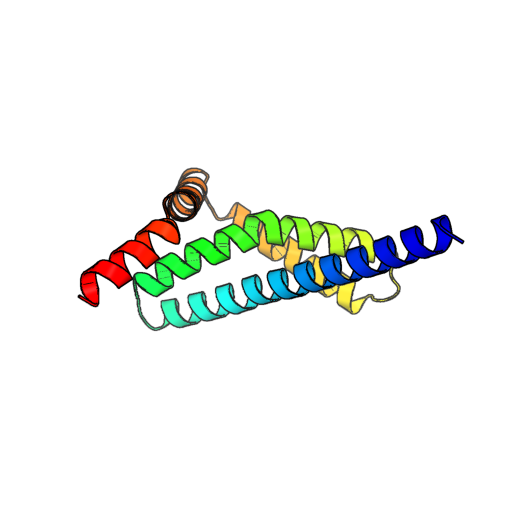5 -2.860 1.00 94.88 88 LEU A C 1
ATOM 764 O O . LEU A 1 88 ? 1.383 7.615 -1.741 1.00 94.88 88 LEU A O 1
ATOM 768 N N . VAL A 1 89 ? 3.092 7.658 -3.191 1.00 96.94 89 VAL A N 1
ATOM 769 C CA . VAL A 1 89 ? 4.084 7.107 -2.257 1.00 96.94 89 VAL A CA 1
ATOM 770 C C . VAL A 1 89 ? 4.239 8.017 -1.042 1.00 96.94 89 VAL A C 1
ATOM 772 O O . VAL A 1 89 ? 4.257 7.525 0.086 1.00 96.94 89 VAL A O 1
ATOM 775 N N . ASN A 1 90 ? 4.301 9.334 -1.244 1.00 97.06 90 ASN A N 1
ATOM 776 C CA . ASN A 1 90 ? 4.405 10.292 -0.145 1.00 97.06 90 ASN A CA 1
ATOM 777 C C . ASN A 1 90 ? 3.153 10.286 0.738 1.00 97.06 90 ASN A C 1
ATOM 779 O O . ASN A 1 90 ? 3.281 10.247 1.959 1.00 97.06 90 ASN A O 1
ATOM 783 N N . THR A 1 91 ? 1.956 10.238 0.150 1.00 95.12 91 THR A N 1
ATOM 784 C CA . THR A 1 91 ? 0.699 10.122 0.901 1.00 95.12 91 THR A CA 1
ATOM 785 C C . THR A 1 91 ? 0.640 8.830 1.713 1.00 95.12 91 THR A C 1
ATOM 787 O O . THR A 1 91 ? 0.298 8.871 2.889 1.00 95.12 91 THR A O 1
ATOM 790 N N . LEU A 1 92 ? 1.006 7.686 1.128 1.00 95.31 92 LEU A N 1
ATOM 791 C CA . LEU A 1 92 ? 0.999 6.401 1.834 1.00 95.31 92 LEU A CA 1
ATOM 792 C C . LEU A 1 92 ? 2.043 6.347 2.960 1.00 95.31 92 LEU A C 1
ATOM 794 O O . LEU A 1 92 ? 1.745 5.828 4.031 1.00 95.31 92 LEU A O 1
ATOM 798 N N . ASN A 1 93 ? 3.242 6.905 2.755 1.00 95.94 93 ASN A N 1
ATOM 799 C CA . ASN A 1 93 ? 4.224 7.053 3.837 1.00 95.94 93 ASN A CA 1
ATOM 800 C C . ASN A 1 93 ? 3.699 7.988 4.942 1.00 95.94 93 ASN A C 1
ATOM 802 O O . ASN A 1 93 ? 3.911 7.703 6.116 1.00 95.94 93 ASN A O 1
ATOM 806 N N . GLY A 1 94 ? 3.006 9.072 4.575 1.00 94.88 94 GLY A N 1
ATOM 807 C CA . GLY A 1 94 ? 2.360 9.985 5.520 1.00 94.88 94 GLY A CA 1
ATOM 808 C C . GLY A 1 94 ? 1.326 9.265 6.383 1.00 94.88 94 GLY A C 1
ATOM 809 O O . GLY A 1 94 ? 1.440 9.276 7.604 1.00 94.88 94 GLY A O 1
ATOM 810 N N . LEU A 1 95 ? 0.405 8.527 5.756 1.00 91.81 95 LEU A N 1
ATOM 811 C CA . LEU A 1 95 ? -0.579 7.695 6.459 1.00 91.81 95 LEU A CA 1
ATOM 812 C C . LEU A 1 95 ? 0.081 6.662 7.377 1.00 91.81 95 LEU A C 1
ATOM 814 O O . LEU A 1 95 ? -0.370 6.456 8.497 1.00 91.81 95 LEU A O 1
ATOM 818 N N . LEU A 1 96 ? 1.160 6.019 6.922 1.00 92.50 96 LEU A N 1
ATOM 819 C CA . LEU A 1 96 ? 1.901 5.071 7.750 1.00 92.50 96 LEU A CA 1
ATOM 820 C C . LEU A 1 96 ? 2.527 5.754 8.975 1.00 92.50 96 LEU A C 1
ATOM 822 O O . LEU A 1 96 ? 2.533 5.168 10.049 1.00 92.50 96 LEU A O 1
ATOM 826 N N . SER A 1 97 ? 3.027 6.983 8.827 1.00 92.31 97 SER A N 1
ATOM 827 C CA . SER A 1 97 ? 3.627 7.749 9.929 1.00 92.31 97 SER A CA 1
ATOM 828 C C . SER A 1 97 ? 2.617 8.292 10.942 1.00 92.31 97 SER A C 1
ATOM 830 O O . SER A 1 97 ? 2.997 8.602 12.068 1.00 92.31 97 SER A O 1
ATOM 832 N N . GLU A 1 98 ? 1.341 8.398 10.562 1.00 92.56 98 GLU A N 1
ATOM 833 C CA . GLU A 1 98 ? 0.253 8.767 11.475 1.00 92.56 98 GLU A CA 1
ATOM 834 C C . GLU A 1 98 ? -0.140 7.614 12.410 1.00 92.56 98 GLU A C 1
ATOM 836 O O . GLU A 1 98 ? -0.736 7.857 13.458 1.00 92.56 98 GLU A O 1
ATOM 841 N N . LEU A 1 99 ? 0.199 6.370 12.054 1.00 89.44 99 LEU A N 1
ATOM 842 C CA . LEU A 1 99 ? -0.083 5.197 12.872 1.00 89.44 99 LEU A CA 1
ATOM 843 C C . LEU A 1 99 ? 1.016 4.998 13.913 1.00 89.44 99 LEU A C 1
ATOM 845 O O . LEU A 1 99 ? 2.195 4.843 13.588 1.00 89.44 99 LEU A O 1
ATOM 849 N N . THR A 1 100 ? 0.622 4.924 15.180 1.00 89.62 100 THR A N 1
ATOM 850 C CA . THR A 1 100 ? 1.526 4.465 16.234 1.00 89.62 100 THR A CA 1
ATOM 851 C C . THR A 1 100 ? 1.843 2.977 16.054 1.00 89.62 100 THR A C 1
ATOM 853 O O . THR A 1 100 ? 1.053 2.210 15.499 1.00 89.62 100 THR A O 1
ATOM 856 N N . GLU A 1 101 ? 2.992 2.534 16.565 1.00 87.88 101 GLU A N 1
ATOM 857 C CA . GLU A 1 101 ? 3.386 1.119 16.518 1.00 87.88 101 GLU A CA 1
ATOM 858 C C . GLU A 1 101 ? 2.308 0.173 17.102 1.00 87.88 101 GLU A C 1
ATOM 860 O O . GLU A 1 101 ? 1.987 -0.824 16.453 1.00 87.88 101 GLU A O 1
ATOM 865 N N . PRO A 1 102 ? 1.648 0.474 18.244 1.00 88.62 102 PRO A N 1
ATOM 866 C CA . PRO A 1 102 ? 0.542 -0.348 18.738 1.00 88.62 102 PRO A CA 1
ATOM 867 C C . PRO A 1 102 ? -0.669 -0.403 17.799 1.00 88.62 102 PRO A C 1
ATOM 869 O O . PRO A 1 102 ? -1.290 -1.458 17.671 1.00 88.62 102 PRO A O 1
ATOM 872 N N . GLU A 1 103 ? -1.019 0.704 17.140 1.00 86.00 103 GLU A N 1
ATOM 873 C CA . GLU A 1 103 ? -2.129 0.741 16.178 1.00 86.00 103 GLU A CA 1
ATOM 874 C C . GLU A 1 103 ? -1.807 -0.090 14.940 1.00 86.00 103 GLU A C 1
ATOM 876 O O . GLU A 1 103 ? -2.644 -0.869 14.480 1.00 86.00 103 GLU A O 1
ATOM 881 N N . PHE A 1 104 ? -0.578 0.020 14.439 1.00 88.50 104 PHE A N 1
ATOM 882 C CA . PHE A 1 104 ? -0.117 -0.779 13.316 1.00 88.50 104 PHE A CA 1
ATOM 883 C C . PHE A 1 104 ? -0.113 -2.279 13.655 1.00 88.50 104 PHE A C 1
ATOM 885 O O . PHE A 1 104 ? -0.685 -3.080 12.912 1.00 88.50 104 PHE A O 1
ATOM 892 N N . ASN A 1 105 ? 0.414 -2.652 14.825 1.00 87.25 105 ASN A N 1
ATOM 893 C CA . ASN A 1 105 ? 0.413 -4.034 15.315 1.00 87.25 105 ASN A CA 1
ATOM 894 C C . ASN A 1 105 ? -1.011 -4.572 15.523 1.00 87.25 105 ASN A C 1
ATOM 896 O O . ASN A 1 105 ? -1.298 -5.733 15.234 1.00 87.25 105 ASN A O 1
ATOM 900 N N . TYR A 1 106 ? -1.937 -3.734 15.996 1.00 85.56 106 TYR A N 1
ATOM 901 C CA . TYR A 1 106 ? -3.344 -4.109 16.114 1.00 85.56 106 TYR A CA 1
ATOM 902 C C . TYR A 1 106 ? -3.971 -4.408 14.746 1.00 85.56 106 TYR A C 1
ATOM 904 O O . TYR A 1 106 ? -4.675 -5.409 14.582 1.00 85.56 106 TYR A O 1
ATOM 912 N N . ILE A 1 107 ? -3.710 -3.560 13.751 1.00 86.44 107 ILE A N 1
ATOM 913 C CA . ILE A 1 107 ? -4.186 -3.757 12.380 1.00 86.44 107 ILE A CA 1
ATOM 914 C C . ILE A 1 107 ? -3.615 -5.066 11.801 1.00 86.44 107 ILE A C 1
ATOM 916 O O . ILE A 1 107 ? -4.362 -5.871 11.238 1.00 86.44 107 ILE A O 1
ATOM 920 N N . GLU A 1 108 ? -2.322 -5.323 11.997 1.00 86.88 108 GLU A N 1
ATOM 921 C CA . GLU A 1 108 ? -1.655 -6.564 11.585 1.00 86.88 108 GLU A CA 1
ATOM 922 C C . GLU A 1 108 ? -2.248 -7.809 12.265 1.00 86.88 108 GLU A C 1
ATOM 924 O O . GLU A 1 108 ? -2.526 -8.825 11.617 1.00 86.88 108 GLU A O 1
ATOM 929 N N . TYR A 1 109 ? -2.514 -7.733 13.571 1.00 84.38 109 TYR A N 1
ATOM 930 C CA . TYR A 1 109 ? -3.165 -8.802 14.326 1.00 84.38 109 TYR A CA 1
ATOM 931 C C . TYR A 1 109 ? -4.525 -9.174 13.715 1.00 84.38 109 TYR A C 1
ATOM 933 O O . TYR A 1 109 ? -4.833 -10.351 13.509 1.00 84.38 109 TYR A O 1
ATOM 941 N N . ARG A 1 110 ? -5.333 -8.172 13.347 1.00 78.62 110 ARG A N 1
ATOM 942 C CA . ARG A 1 110 ? -6.646 -8.378 12.708 1.00 78.62 110 ARG A CA 1
ATOM 943 C C . ARG A 1 110 ? -6.539 -9.043 11.335 1.00 78.62 110 ARG A C 1
ATOM 945 O O . ARG A 1 110 ? -7.469 -9.737 10.922 1.00 78.62 110 ARG A O 1
ATOM 952 N N . VAL A 1 111 ? -5.429 -8.842 10.628 1.00 79.81 111 VAL A N 1
ATOM 953 C CA . VAL A 1 111 ? -5.148 -9.492 9.343 1.00 79.81 111 VAL A CA 1
ATOM 954 C C . VAL A 1 111 ? -4.725 -10.947 9.534 1.00 79.81 111 VAL A C 1
ATOM 956 O O . VAL A 1 111 ? -5.238 -11.810 8.821 1.00 79.81 111 VAL A O 1
ATOM 959 N N . SER A 1 112 ? -3.839 -11.217 10.492 1.00 73.38 112 SER A N 1
ATOM 960 C CA . SER A 1 112 ? -3.262 -12.545 10.752 1.00 73.38 112 SER A CA 1
ATOM 961 C C . SER A 1 112 ? -4.232 -13.525 11.422 1.00 73.38 112 SER A C 1
ATOM 963 O O . SER A 1 112 ? -4.147 -14.725 11.179 1.00 73.38 112 SER A O 1
ATOM 965 N N . HIS A 1 113 ? -5.195 -13.034 12.206 1.00 68.12 113 HIS A N 1
ATOM 966 C CA . HIS A 1 113 ? -6.148 -13.866 12.955 1.00 68.12 113 HIS A CA 1
ATOM 967 C C . HIS A 1 113 ? -7.517 -14.003 12.268 1.00 68.12 113 HIS A C 1
ATOM 969 O O . HIS A 1 113 ? -8.543 -14.199 12.925 1.00 68.12 113 HIS A O 1
ATOM 975 N N . ARG A 1 114 ? -7.567 -13.910 10.932 1.00 63.38 114 ARG A N 1
ATOM 976 C CA . ARG A 1 114 ? -8.795 -14.230 10.189 1.00 63.38 114 ARG A CA 1
ATOM 977 C C . ARG A 1 114 ? -9.090 -15.731 10.305 1.00 63.38 114 ARG A C 1
ATOM 979 O O . ARG A 1 114 ? -8.167 -16.531 10.147 1.00 63.38 114 ARG A O 1
ATOM 986 N N . PRO A 1 115 ? -10.358 -16.144 10.493 1.00 57.88 115 PRO A N 1
ATOM 987 C CA . PRO A 1 115 ? -10.719 -17.537 10.274 1.00 57.88 115 PRO A CA 1
ATOM 988 C C . PRO A 1 115 ? -10.335 -17.897 8.838 1.00 57.88 115 PRO A C 1
ATOM 990 O O . PRO A 1 115 ? -10.724 -17.220 7.883 1.00 57.88 115 PRO A O 1
ATOM 993 N N . THR A 1 116 ? -9.507 -18.928 8.692 1.00 55.00 116 THR A N 1
ATOM 994 C CA . THR A 1 116 ? -9.039 -19.401 7.391 1.00 55.00 116 THR A CA 1
ATOM 995 C C . THR A 1 116 ? -10.233 -19.747 6.492 1.00 55.00 116 THR A C 1
ATOM 997 O O . THR A 1 116 ? -11.288 -20.147 6.996 1.00 55.00 116 THR A O 1
ATOM 1000 N N . PRO A 1 117 ? -10.092 -19.670 5.154 1.00 55.56 117 PRO A N 1
ATOM 1001 C CA . PRO A 1 117 ? -11.145 -20.091 4.227 1.00 55.56 117 PRO A CA 1
ATOM 1002 C C . PRO A 1 117 ? -11.680 -21.498 4.537 1.00 55.56 117 PRO A C 1
ATOM 1004 O O . PRO A 1 117 ? -12.872 -21.744 4.403 1.00 55.56 117 PRO A O 1
ATOM 1007 N N . SER A 1 118 ? -10.827 -22.398 5.045 1.00 56.12 118 SER A N 1
ATOM 1008 C CA . SER A 1 118 ? -11.212 -23.741 5.498 1.00 56.12 118 SER A CA 1
ATOM 1009 C C . SER A 1 118 ? -12.233 -23.746 6.643 1.00 56.12 118 SER A C 1
ATOM 1011 O O . SER A 1 118 ? -13.136 -24.581 6.640 1.00 56.12 118 SER A O 1
ATOM 1013 N N . LEU A 1 119 ? -12.143 -22.813 7.594 1.00 54.78 119 LEU A N 1
ATOM 1014 C CA . LEU A 1 119 ? -13.089 -22.687 8.706 1.00 54.78 119 LEU A CA 1
ATOM 1015 C C . LEU A 1 119 ? -14.417 -22.074 8.252 1.00 54.78 119 LEU A C 1
ATOM 1017 O O . LEU A 1 119 ? -15.469 -22.528 8.689 1.00 54.78 119 LEU A O 1
ATOM 1021 N N . LEU A 1 120 ? -14.383 -21.097 7.340 1.00 54.19 120 LEU A N 1
ATOM 1022 C CA . LEU A 1 120 ? -15.592 -20.486 6.772 1.00 54.19 120 LEU A CA 1
ATOM 1023 C C . LEU A 1 120 ? -16.358 -21.455 5.864 1.00 54.19 120 LEU A C 1
ATOM 1025 O O . LEU A 1 120 ? -17.578 -21.544 5.964 1.00 54.19 120 LEU A O 1
ATOM 1029 N N . VAL A 1 121 ? -15.656 -22.237 5.037 1.00 54.62 121 VAL A N 1
ATOM 1030 C CA . VAL A 1 121 ? -16.263 -23.316 4.240 1.00 54.62 121 VAL A CA 1
ATOM 1031 C C . VAL A 1 121 ? -16.863 -24.386 5.156 1.00 54.62 121 VAL A C 1
ATOM 1033 O O . VAL A 1 121 ? -17.994 -24.809 4.934 1.00 54.62 121 VAL A O 1
ATOM 1036 N N . SER A 1 122 ? -16.165 -24.761 6.233 1.00 54.53 122 SER A N 1
ATOM 1037 C CA . SER A 1 122 ? -16.686 -25.717 7.221 1.00 54.53 122 SER A CA 1
ATOM 1038 C C . SER A 1 122 ? -17.937 -25.194 7.941 1.00 54.53 122 SER A C 1
ATOM 1040 O O . SER A 1 122 ? -18.895 -25.940 8.116 1.00 54.53 122 SER A O 1
ATOM 1042 N N . LEU A 1 123 ? -17.974 -23.907 8.302 1.00 50.38 123 LEU A N 1
ATOM 1043 C CA . LEU A 1 123 ? -19.149 -23.247 8.887 1.00 50.38 123 LEU A CA 1
ATOM 1044 C C . LEU A 1 123 ? -20.332 -23.194 7.912 1.00 50.38 123 LEU A C 1
ATOM 1046 O O . LEU A 1 123 ? -21.450 -23.519 8.305 1.00 50.38 123 LEU A O 1
ATOM 1050 N N . CYS A 1 124 ? -20.098 -22.865 6.638 1.00 47.84 124 CYS A N 1
ATOM 1051 C CA . CYS A 1 124 ? -21.137 -22.921 5.606 1.00 47.84 124 CYS A CA 1
ATOM 1052 C C . CYS A 1 124 ? -21.701 -24.341 5.439 1.00 47.84 124 CYS A C 1
ATOM 1054 O O . CYS A 1 124 ? -22.911 -24.501 5.311 1.00 47.84 124 CYS A O 1
ATOM 1056 N N . CYS A 1 125 ? -20.857 -25.376 5.497 1.00 49.28 125 CYS A N 1
ATOM 1057 C CA . CYS A 1 125 ? -21.303 -26.772 5.435 1.00 49.28 125 CYS A CA 1
ATOM 1058 C C . CYS A 1 125 ? -22.103 -27.229 6.669 1.00 49.28 125 CYS A C 1
ATOM 1060 O O . CYS A 1 125 ? -22.885 -28.171 6.555 1.00 49.28 125 CYS A O 1
ATOM 1062 N N . ILE A 1 126 ? -21.912 -26.594 7.831 1.00 63.97 126 ILE A N 1
ATOM 1063 C CA . ILE A 1 126 ? -22.662 -26.885 9.065 1.00 63.97 126 ILE A CA 1
ATOM 1064 C C . ILE A 1 126 ? -24.006 -26.144 9.087 1.00 63.97 126 ILE A C 1
ATOM 1066 O O . ILE A 1 126 ? -24.995 -26.720 9.513 1.00 63.97 126 ILE A O 1
ATOM 1070 N N . ILE A 1 127 ? -24.053 -24.891 8.624 1.00 59.16 127 ILE A N 1
ATOM 1071 C CA . ILE A 1 127 ? -25.271 -24.055 8.639 1.00 59.16 127 ILE A CA 1
ATOM 1072 C C . ILE A 1 127 ? -26.265 -24.457 7.533 1.00 59.16 127 ILE A C 1
ATOM 1074 O O . ILE A 1 127 ? -27.464 -24.240 7.677 1.00 59.16 127 ILE A O 1
ATOM 1078 N N . LEU A 1 128 ? -25.783 -25.035 6.427 1.00 53.97 128 LEU A N 1
ATOM 1079 C CA . LEU A 1 128 ? -26.609 -25.503 5.302 1.00 53.97 128 LEU A CA 1
ATOM 1080 C C . LEU A 1 128 ? -27.035 -26.984 5.418 1.00 53.97 128 LEU A C 1
ATOM 1082 O O . LEU A 1 128 ? -27.468 -27.572 4.425 1.00 53.97 128 LEU A O 1
ATOM 1086 N N . ARG A 1 129 ? -26.899 -27.588 6.603 1.00 44.94 129 ARG A N 1
ATOM 1087 C CA . ARG A 1 129 ? -27.445 -28.906 6.963 1.00 44.94 129 ARG A CA 1
ATOM 1088 C C . ARG A 1 129 ? -28.560 -28.750 7.985 1.00 44.94 129 ARG A C 1
ATOM 1090 O O . ARG A 1 129 ? -29.504 -29.563 7.900 1.00 44.94 129 ARG A O 1
#